Protein AF-A0A0R2H298-F1 (afdb_monomer_lite)

pLDDT: mean 88.87, std 11.07, range [51.41, 98.19]

Secondary structure (DSSP, 8-state):
-HHHHHHHHHTSHHHHHHHTT---HHHHHHHHHHHHHHHHHHHHHHHHHHHH-SSHHHHHHHHHHHHHTT----

Organism: NCBI:txid148604

Structure (mmCIF, N/CA/C/O backbone):
data_AF-A0A0R2H298-F1
#
_entry.id   AF-A0A0R2H298-F1
#
loop_
_atom_site.group_PDB
_atom_site.id
_atom_site.type_symbol
_atom_site.label_atom_id
_atom_site.label_alt_id
_atom_site.label_comp_id
_atom_site.label_asym_id
_atom_site.label_entity_id
_atom_site.label_seq_id
_atom_site.pdbx_PDB_ins_code
_atom_site.Cartn_x
_atom_site.Cartn_y
_atom_site.Cartn_z
_atom_site.occupancy
_atom_site.B_iso_or_equiv
_atom_site.auth_seq_id
_atom_site.auth_comp_id
_atom_site.auth_asym_id
_atom_site.auth_atom_id
_atom_site.pdbx_PDB_model_num
ATOM 1 N N . MET A 1 1 ? -17.449 9.567 -9.251 1.00 61.47 1 MET A N 1
ATOM 2 C CA . MET A 1 1 ? -17.035 8.140 -9.210 1.00 61.47 1 MET A CA 1
ATOM 3 C C . MET A 1 1 ? -15.893 7.888 -8.230 1.00 61.47 1 MET A C 1
ATOM 5 O O . MET A 1 1 ? -16.074 7.044 -7.366 1.00 61.47 1 MET A O 1
ATOM 9 N N . ILE A 1 2 ? -14.768 8.616 -8.302 1.00 70.44 2 ILE A N 1
ATOM 10 C CA . ILE A 1 2 ? -13.631 8.438 -7.369 1.00 70.44 2 ILE A CA 1
ATOM 11 C C . ILE A 1 2 ? -14.018 8.787 -5.922 1.00 70.44 2 ILE A C 1
ATOM 13 O O . ILE A 1 2 ? -13.750 8.011 -5.016 1.00 70.44 2 ILE A O 1
ATOM 17 N N . GLU A 1 3 ? -14.740 9.888 -5.715 1.00 76.50 3 GLU A N 1
ATOM 18 C CA . GLU A 1 3 ? -15.197 10.324 -4.385 1.00 76.50 3 GLU A CA 1
ATOM 19 C C . GLU A 1 3 ? -16.036 9.260 -3.652 1.00 76.50 3 GLU A C 1
ATOM 21 O O . GLU A 1 3 ? -15.821 8.987 -2.473 1.00 76.50 3 GLU A O 1
ATOM 26 N N . VAL A 1 4 ? -16.932 8.581 -4.378 1.00 79.50 4 VAL A N 1
ATOM 27 C CA . VAL A 1 4 ? -17.776 7.506 -3.830 1.00 79.50 4 VAL A CA 1
ATOM 28 C C . VAL A 1 4 ? -16.935 6.292 -3.427 1.00 79.50 4 VAL A C 1
ATOM 30 O O . VAL A 1 4 ? -17.207 5.668 -2.404 1.00 79.50 4 VAL A O 1
ATOM 33 N N . ALA A 1 5 ? -15.906 5.949 -4.205 1.00 81.44 5 ALA A N 1
ATOM 34 C CA . ALA A 1 5 ? -14.996 4.861 -3.861 1.00 81.44 5 ALA A CA 1
ATOM 35 C C . ALA A 1 5 ? -14.171 5.203 -2.612 1.00 81.44 5 ALA A C 1
ATOM 37 O O . ALA A 1 5 ? -14.080 4.382 -1.704 1.00 81.44 5 ALA A O 1
ATOM 38 N N . THR A 1 6 ? -13.657 6.432 -2.519 1.00 85.69 6 THR A N 1
ATOM 39 C CA . THR A 1 6 ? -12.916 6.903 -1.343 1.00 85.69 6 THR A CA 1
ATOM 40 C C . THR A 1 6 ? -13.776 6.859 -0.085 1.00 85.69 6 THR A C 1
ATOM 42 O O . THR A 1 6 ? -13.351 6.295 0.921 1.00 85.69 6 THR A O 1
ATOM 45 N N . ALA A 1 7 ? -15.010 7.368 -0.146 1.00 88.19 7 ALA A N 1
ATOM 46 C CA . ALA A 1 7 ? -15.935 7.328 0.985 1.00 88.19 7 ALA A CA 1
ATOM 47 C C . ALA A 1 7 ? -16.213 5.888 1.457 1.00 88.19 7 ALA A C 1
ATOM 49 O O . ALA A 1 7 ? -16.228 5.615 2.657 1.00 88.19 7 ALA A O 1
ATOM 50 N N . ARG A 1 8 ? -16.367 4.940 0.522 1.00 89.50 8 ARG A N 1
ATOM 51 C CA . ARG A 1 8 ? -16.558 3.516 0.846 1.00 89.50 8 ARG A CA 1
ATOM 52 C C . ARG A 1 8 ? -15.312 2.871 1.448 1.00 89.50 8 ARG A C 1
ATOM 54 O O . ARG A 1 8 ? -15.449 2.060 2.358 1.00 89.50 8 ARG A O 1
ATOM 61 N N . SER A 1 9 ? -14.120 3.227 0.974 1.00 90.44 9 SER A N 1
ATOM 62 C CA . SER A 1 9 ? -12.857 2.738 1.537 1.00 90.44 9 SER A CA 1
ATOM 63 C C . SER A 1 9 ? -12.645 3.228 2.968 1.00 90.44 9 SER A C 1
ATOM 65 O O . SER A 1 9 ? -12.235 2.448 3.822 1.00 90.44 9 SER A O 1
ATOM 67 N N . LEU A 1 10 ? -12.976 4.491 3.252 1.00 92.69 10 LEU A N 1
ATOM 68 C CA . LEU A 1 10 ? -12.874 5.058 4.600 1.00 92.69 10 LEU A CA 1
ATOM 69 C C . LEU A 1 10 ? -13.831 4.382 5.590 1.00 92.69 10 LEU A C 1
ATOM 71 O O . LEU A 1 10 ? -13.478 4.193 6.748 1.00 92.69 10 LEU A O 1
ATOM 75 N N . ALA A 1 11 ? -15.009 3.962 5.126 1.00 94.62 11 ALA A N 1
ATOM 76 C CA . ALA A 1 11 ? -15.976 3.224 5.937 1.00 94.62 11 ALA A CA 1
ATOM 77 C C . ALA A 1 11 ? -15.626 1.732 6.125 1.00 94.62 11 ALA A C 1
ATOM 79 O O . ALA A 1 11 ? -16.357 1.009 6.804 1.00 94.62 11 ALA A O 1
ATOM 80 N N . HIS A 1 12 ? -14.547 1.229 5.514 1.00 95.31 12 HIS A N 1
ATOM 81 C CA . HIS A 1 12 ? -14.196 -0.184 5.603 1.00 95.31 12 HIS A CA 1
ATOM 82 C C . HIS A 1 12 ? -13.730 -0.557 7.030 1.00 95.31 12 HIS A C 1
ATOM 84 O O . HIS A 1 12 ? -12.901 0.162 7.597 1.00 95.31 12 HIS A O 1
ATOM 90 N N . PRO A 1 13 ? -14.154 -1.709 7.599 1.00 95.88 13 PRO A N 1
ATOM 91 C CA . PRO A 1 13 ? -13.842 -2.086 8.985 1.00 95.88 13 PRO A CA 1
ATOM 92 C C . PRO A 1 13 ? -12.348 -2.118 9.319 1.00 95.88 13 PRO A C 1
ATOM 94 O O . PRO A 1 13 ? -11.956 -1.837 10.446 1.00 95.88 13 PRO A O 1
ATOM 97 N N . PHE A 1 14 ? -11.505 -2.439 8.334 1.00 96.50 14 PHE A N 1
ATOM 98 C CA . PHE A 1 14 ? -10.052 -2.399 8.502 1.00 96.50 14 PHE A CA 1
ATOM 99 C C . PHE A 1 14 ? -9.537 -0.979 8.783 1.00 96.50 14 PHE A C 1
ATOM 101 O O . PHE A 1 14 ? -8.740 -0.803 9.696 1.00 96.50 14 PHE A O 1
ATOM 108 N N . ILE A 1 15 ? -9.992 0.023 8.019 1.00 96.00 15 ILE A N 1
ATOM 109 C CA . ILE A 1 15 ? -9.529 1.414 8.141 1.00 96.00 15 ILE A CA 1
ATOM 110 C C . ILE A 1 15 ? -10.040 2.028 9.441 1.00 96.00 15 ILE A C 1
ATOM 112 O O . ILE A 1 15 ? -9.261 2.633 10.173 1.00 96.00 15 ILE A O 1
ATOM 116 N N . VAL A 1 16 ? -11.315 1.798 9.765 1.00 97.00 16 VAL A N 1
ATOM 117 C CA . VAL A 1 16 ? -11.912 2.226 11.038 1.00 97.00 16 VAL A CA 1
ATOM 118 C C . VAL A 1 16 ? -11.173 1.591 12.219 1.00 97.00 16 VAL A C 1
ATOM 120 O O . VAL A 1 16 ? -10.683 2.295 13.094 1.00 97.00 16 VAL A O 1
ATOM 123 N N . GLY A 1 17 ? -10.993 0.265 12.209 1.00 97.31 17 GLY A N 1
ATOM 124 C CA . GLY A 1 17 ? -10.294 -0.434 13.287 1.00 97.31 17 GLY A CA 1
ATOM 125 C C . GLY A 1 17 ? -8.828 -0.020 13.434 1.00 97.31 17 GLY A C 1
ATOM 126 O O . GLY A 1 17 ? -8.309 0.007 14.548 1.00 97.31 17 GLY A O 1
ATOM 127 N N . LEU A 1 18 ? -8.149 0.305 12.329 1.00 96.75 18 LEU A N 1
ATOM 128 C CA . LEU A 1 18 ? -6.777 0.811 12.355 1.00 96.75 18 LEU A CA 1
ATOM 129 C C . LEU A 1 18 ? -6.711 2.224 12.951 1.00 96.75 18 LEU A C 1
ATOM 131 O O . LEU A 1 18 ? -5.846 2.481 13.783 1.00 96.75 18 LEU A O 1
ATOM 135 N N . SER A 1 19 ? -7.630 3.108 12.552 1.00 96.31 19 SER A N 1
ATOM 136 C CA . SER A 1 19 ? -7.739 4.480 13.065 1.00 96.31 19 SER A CA 1
ATOM 137 C C . SER A 1 19 ? -8.028 4.509 14.566 1.00 96.31 19 SER A C 1
ATOM 139 O O . SER A 1 19 ? -7.388 5.247 15.310 1.00 96.31 19 SER A O 1
ATOM 141 N N . ASP A 1 20 ? -8.950 3.661 15.019 1.00 96.62 20 ASP A N 1
ATOM 142 C CA . ASP A 1 20 ? -9.405 3.635 16.411 1.00 96.62 20 ASP A CA 1
ATOM 143 C C . ASP A 1 20 ? -8.520 2.751 17.312 1.00 96.62 20 ASP A C 1
ATOM 145 O O . ASP A 1 20 ? -8.784 2.603 18.504 1.00 96.62 20 ASP A O 1
ATOM 149 N N . GLY A 1 21 ? -7.479 2.122 16.753 1.00 96.62 21 GLY A N 1
ATOM 150 C CA . GLY A 1 21 ? -6.554 1.249 17.484 1.00 96.62 21 GLY A CA 1
ATOM 151 C C . GLY A 1 21 ? -7.153 -0.089 17.940 1.00 96.62 21 GLY A C 1
ATOM 152 O O . GLY A 1 21 ? -6.555 -0.786 18.757 1.00 96.62 21 GLY A O 1
ATOM 153 N N . THR A 1 22 ? -8.322 -0.468 17.420 1.00 98.19 22 THR A N 1
ATOM 154 C CA . THR A 1 22 ? -9.047 -1.699 17.787 1.00 98.19 22 THR A CA 1
ATOM 155 C C . THR A 1 22 ? -8.775 -2.871 16.840 1.00 98.19 22 THR A C 1
ATOM 157 O O . THR A 1 22 ? -9.234 -3.989 17.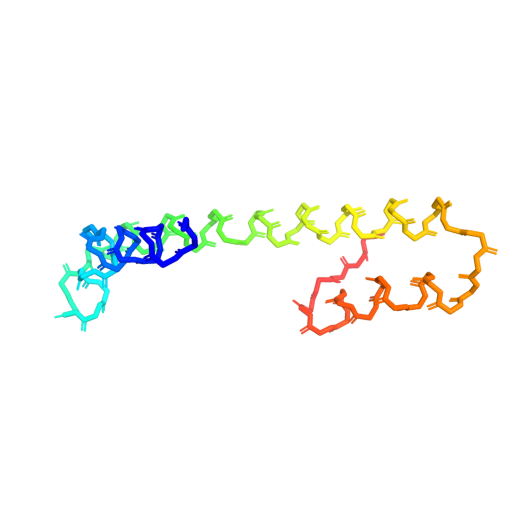088 1.00 98.19 22 THR A O 1
ATOM 160 N N . LEU A 1 23 ? -8.020 -2.648 15.757 1.00 98.00 23 LEU A N 1
ATOM 161 C CA . LEU A 1 23 ? -7.712 -3.676 14.768 1.00 98.00 23 LEU A CA 1
ATOM 162 C C . LEU A 1 23 ? -6.967 -4.862 15.412 1.00 98.00 23 LEU A C 1
ATOM 164 O O . LEU A 1 23 ? -5.890 -4.676 15.986 1.00 98.00 23 LEU A O 1
ATOM 168 N N . PRO A 1 24 ? -7.461 -6.107 15.262 1.0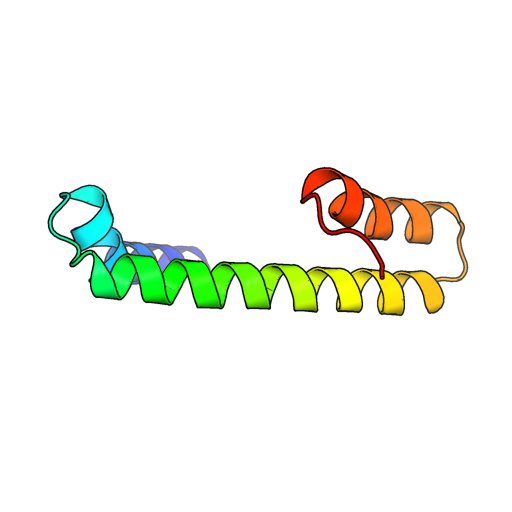0 97.94 24 PRO A N 1
ATOM 169 C CA . PRO A 1 24 ? -6.752 -7.269 15.769 1.00 97.94 24 PRO A CA 1
ATOM 170 C C . PRO A 1 24 ? -5.361 -7.391 15.146 1.00 97.94 24 PRO A C 1
ATOM 172 O O . PRO A 1 24 ? -5.191 -7.357 13.925 1.00 97.94 24 PRO A O 1
ATOM 175 N N . LEU A 1 25 ? -4.355 -7.638 15.984 1.00 97.31 25 LEU A N 1
ATOM 176 C CA . LEU A 1 25 ? -2.965 -7.733 15.538 1.00 97.31 25 LEU A CA 1
ATOM 177 C C . LEU A 1 25 ? -2.741 -8.848 14.497 1.00 97.31 25 LEU A C 1
ATOM 179 O O . LEU A 1 25 ? -1.876 -8.734 13.631 1.00 97.31 25 LEU A O 1
ATOM 183 N N . ALA A 1 26 ? -3.522 -9.933 14.550 1.00 97.88 26 ALA A N 1
ATOM 184 C CA . ALA A 1 26 ? -3.490 -10.985 13.531 1.00 97.88 26 ALA A CA 1
ATOM 185 C C . ALA A 1 26 ? -3.929 -10.472 12.148 1.00 97.88 26 ALA A C 1
ATOM 187 O O . ALA A 1 26 ? -3.273 -10.783 11.154 1.00 97.88 26 ALA A O 1
ATOM 188 N N . THR A 1 27 ? -4.974 -9.642 12.097 1.00 97.56 27 THR A N 1
ATOM 189 C CA . THR A 1 27 ? -5.454 -8.994 10.869 1.00 97.56 27 THR A CA 1
ATOM 190 C C . THR A 1 27 ? -4.405 -8.038 10.317 1.00 97.56 27 THR A C 1
ATOM 192 O O . THR A 1 27 ? -4.107 -8.075 9.127 1.00 97.56 27 THR A O 1
ATOM 195 N N . PHE A 1 28 ? -3.775 -7.238 11.182 1.00 97.19 28 PHE A N 1
ATOM 196 C CA . PHE A 1 28 ? -2.703 -6.334 10.764 1.00 97.19 28 PHE A CA 1
ATOM 197 C C . PHE A 1 28 ? -1.491 -7.088 10.194 1.00 97.19 28 PHE A C 1
ATOM 19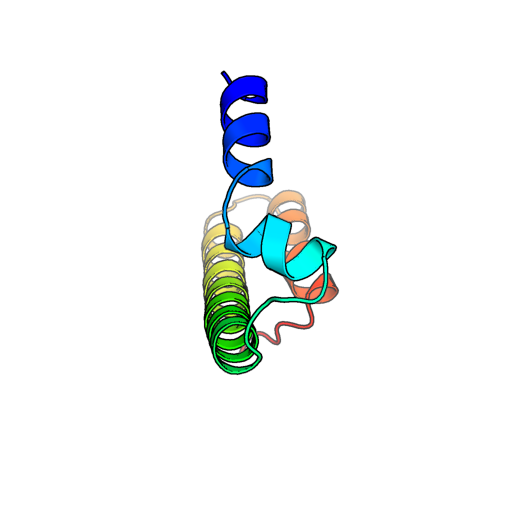9 O O . PHE A 1 28 ? -0.982 -6.750 9.130 1.00 97.19 28 PHE A O 1
ATOM 206 N N . ARG A 1 29 ? -1.066 -8.179 10.844 1.00 97.44 29 ARG A N 1
ATOM 207 C CA . ARG A 1 29 ? 0.006 -9.046 10.324 1.00 97.44 29 ARG A CA 1
ATOM 208 C C . ARG A 1 29 ? -0.337 -9.669 8.974 1.00 97.44 29 ARG A C 1
ATOM 210 O O . ARG A 1 29 ? 0.543 -9.806 8.129 1.00 97.44 29 ARG A O 1
ATOM 217 N N . TYR A 1 30 ? -1.590 -10.076 8.784 1.00 97.25 30 TYR A N 1
ATOM 218 C CA . TYR A 1 30 ? -2.048 -10.610 7.506 1.00 97.25 30 TYR A CA 1
ATOM 219 C C . TYR A 1 30 ? -1.977 -9.545 6.406 1.00 97.25 30 TYR A C 1
ATOM 221 O O . TYR A 1 30 ? -1.413 -9.818 5.349 1.00 97.25 30 TYR A O 1
ATOM 229 N N . TYR A 1 31 ? -2.433 -8.323 6.698 1.00 96.75 31 TYR A N 1
ATOM 230 C CA . TYR A 1 31 ? -2.301 -7.178 5.798 1.00 96.75 31 TYR A CA 1
ATOM 231 C C . TYR A 1 31 ? -0.841 -6.926 5.404 1.00 96.75 31 TYR A C 1
ATOM 233 O O . TYR A 1 31 ? -0.543 -6.875 4.218 1.00 96.75 31 TYR A O 1
ATOM 241 N N . LEU A 1 32 ? 0.089 -6.868 6.366 1.00 96.25 32 LEU A N 1
ATOM 242 C CA . LEU A 1 32 ? 1.509 -6.627 6.073 1.00 96.25 32 LEU A CA 1
ATOM 243 C C . LEU A 1 32 ? 2.117 -7.679 5.136 1.00 96.25 32 LEU A C 1
ATOM 245 O O . LEU A 1 32 ? 2.951 -7.355 4.294 1.00 96.25 32 LEU A O 1
ATOM 249 N N . ARG A 1 33 ? 1.695 -8.945 5.254 1.00 96.19 33 ARG A N 1
ATOM 250 C CA . ARG A 1 33 ? 2.139 -9.998 4.331 1.00 96.19 33 ARG A CA 1
ATOM 251 C C . ARG A 1 33 ? 1.642 -9.736 2.911 1.00 96.19 33 ARG A C 1
ATOM 253 O O . ARG A 1 33 ? 2.411 -9.887 1.967 1.00 96.19 33 ARG A O 1
ATOM 260 N N . GLN A 1 34 ? 0.371 -9.370 2.771 1.00 96.56 34 GLN A N 1
ATOM 261 C CA . GLN A 1 34 ? -0.227 -9.072 1.471 1.00 96.56 34 GLN A CA 1
ATOM 262 C C . GLN A 1 34 ? 0.377 -7.810 0.846 1.00 96.56 34 GLN A C 1
ATOM 264 O O . GLN A 1 34 ? 0.675 -7.813 -0.343 1.00 96.56 34 GLN A O 1
ATOM 269 N N . AS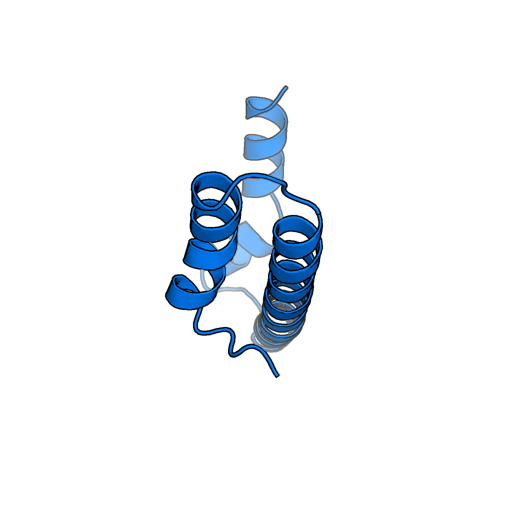P A 1 35 ? 0.605 -6.770 1.647 1.00 95.19 35 ASP A N 1
ATOM 270 C CA . ASP A 1 35 ? 1.233 -5.513 1.233 1.00 95.19 35 ASP A CA 1
ATOM 271 C C . ASP A 1 35 ? 2.657 -5.754 0.708 1.00 95.19 35 ASP A C 1
ATOM 273 O O . ASP A 1 35 ? 3.002 -5.328 -0.392 1.00 95.19 35 ASP A O 1
ATOM 277 N N . HIS A 1 36 ? 3.444 -6.574 1.412 1.00 92.12 36 HIS A N 1
ATOM 278 C CA . HIS A 1 36 ? 4.774 -6.965 0.950 1.00 92.12 36 HIS A CA 1
ATOM 279 C C . HIS A 1 36 ? 4.745 -7.700 -0.400 1.00 92.12 36 HIS A C 1
ATOM 281 O O . HIS A 1 36 ? 5.496 -7.353 -1.311 1.00 92.12 36 HIS A O 1
ATOM 287 N N . GLN A 1 37 ? 3.856 -8.688 -0.553 1.00 93.06 37 GLN A N 1
ATOM 288 C CA . GLN A 1 37 ? 3.706 -9.429 -1.811 1.00 93.06 37 GLN A CA 1
ATOM 289 C C . GLN A 1 37 ? 3.248 -8.524 -2.960 1.00 93.06 37 GLN A C 1
ATOM 291 O O . GLN A 1 37 ? 3.722 -8.665 -4.087 1.00 93.06 37 GLN A O 1
ATOM 296 N N . TYR A 1 38 ? 2.345 -7.584 -2.680 1.00 93.00 38 TYR A N 1
ATOM 297 C CA . TYR A 1 38 ? 1.896 -6.600 -3.655 1.00 93.00 38 TYR A CA 1
ATOM 298 C C . TYR A 1 38 ? 3.064 -5.744 -4.156 1.00 93.00 38 TYR A C 1
ATOM 300 O O . TYR A 1 38 ? 3.238 -5.615 -5.366 1.00 93.00 38 TYR A O 1
ATOM 308 N N . LEU A 1 39 ? 3.898 -5.221 -3.250 1.00 90.81 39 LEU A N 1
ATOM 309 C CA . LEU A 1 39 ? 5.058 -4.401 -3.609 1.00 90.81 39 LEU A CA 1
ATOM 310 C C . LEU A 1 39 ? 6.099 -5.182 -4.420 1.00 90.81 39 LEU A C 1
ATOM 312 O O . LEU A 1 39 ? 6.647 -4.643 -5.382 1.00 90.81 39 LEU A O 1
ATOM 316 N N . GLU A 1 40 ? 6.334 -6.455 -4.090 1.00 90.25 40 GLU A N 1
ATOM 317 C CA . GLU A 1 40 ? 7.234 -7.310 -4.872 1.00 90.25 40 GLU A CA 1
ATOM 318 C C . GLU A 1 40 ? 6.726 -7.492 -6.312 1.00 90.25 40 GLU A C 1
ATOM 320 O O . GLU A 1 40 ? 7.466 -7.284 -7.275 1.00 90.25 40 GLU A O 1
ATOM 325 N N . MET A 1 41 ? 5.448 -7.847 -6.480 1.00 91.88 41 MET A N 1
ATOM 326 C CA . MET A 1 41 ? 4.860 -8.056 -7.809 1.00 91.88 41 MET A CA 1
ATOM 327 C C . MET A 1 41 ? 4.767 -6.760 -8.607 1.00 91.88 41 MET A C 1
ATOM 329 O O . MET A 1 41 ? 5.014 -6.752 -9.813 1.00 91.88 41 MET A O 1
ATOM 333 N N . PHE A 1 42 ? 4.453 -5.655 -7.935 1.00 90.94 42 PHE A N 1
ATOM 334 C CA . PHE A 1 42 ? 4.443 -4.334 -8.541 1.00 90.94 42 PHE A CA 1
ATOM 335 C C . PHE A 1 42 ? 5.837 -3.957 -9.050 1.00 90.94 42 PHE A C 1
ATOM 337 O O . PHE A 1 42 ? 5.959 -3.463 -10.169 1.00 90.94 42 PHE A O 1
ATOM 344 N N . GLY A 1 43 ? 6.891 -4.266 -8.290 1.00 90.12 43 GLY A N 1
ATOM 345 C CA . GLY A 1 43 ? 8.265 -4.073 -8.735 1.00 90.12 43 GLY A CA 1
ATOM 346 C C . GLY A 1 43 ? 8.601 -4.869 -10.000 1.00 90.12 43 GLY A C 1
ATOM 347 O O . GLY A 1 43 ? 9.026 -4.289 -10.999 1.00 90.12 43 GLY A O 1
ATOM 348 N N . ARG A 1 44 ? 8.302 -6.173 -10.017 1.00 90.75 44 ARG A N 1
ATOM 349 C CA . ARG A 1 44 ? 8.501 -7.023 -11.209 1.00 90.75 44 ARG A CA 1
ATOM 350 C C . ARG A 1 44 ? 7.748 -6.500 -12.433 1.00 90.75 44 ARG A C 1
ATOM 352 O O . ARG A 1 44 ? 8.267 -6.529 -13.545 1.00 90.75 44 ARG A O 1
ATOM 359 N N . LEU A 1 45 ? 6.532 -5.989 -12.243 1.00 92.81 45 LEU A N 1
ATOM 360 C CA . LEU A 1 45 ? 5.767 -5.366 -13.322 1.00 92.81 45 LEU A CA 1
ATOM 361 C C . LEU A 1 45 ? 6.501 -4.148 -13.906 1.00 92.81 45 LEU A C 1
ATOM 363 O O . LEU A 1 45 ? 6.518 -3.982 -15.123 1.00 92.81 45 LEU A O 1
ATOM 367 N N . HIS A 1 46 ? 7.134 -3.321 -13.069 1.00 93.00 46 HIS A N 1
ATOM 368 C CA . HIS A 1 46 ? 7.891 -2.148 -13.525 1.00 93.00 46 HIS A CA 1
ATOM 369 C C . HIS A 1 46 ? 9.140 -2.546 -14.317 1.00 93.00 46 HIS A C 1
ATOM 371 O O . HIS A 1 46 ? 9.441 -1.915 -15.328 1.00 93.00 46 HIS A O 1
ATOM 377 N N . GLU A 1 47 ? 9.821 -3.624 -13.924 1.00 91.75 47 GLU A N 1
ATOM 378 C CA . GLU A 1 47 ? 10.944 -4.187 -14.687 1.00 91.75 47 GLU A CA 1
ATOM 379 C C . GLU A 1 47 ? 10.503 -4.656 -16.081 1.00 91.75 47 GLU A C 1
ATOM 381 O O . GLU A 1 47 ? 11.126 -4.307 -17.086 1.00 91.75 47 GLU A O 1
ATOM 386 N N . VAL A 1 48 ? 9.386 -5.390 -16.160 1.00 94.44 48 VAL A N 1
ATOM 387 C CA . VAL A 1 48 ? 8.816 -5.848 -17.438 1.00 94.44 48 VAL A CA 1
ATOM 388 C C . VAL A 1 48 ? 8.404 -4.667 -18.314 1.00 94.44 48 VAL A C 1
ATOM 390 O O . VAL A 1 48 ? 8.690 -4.662 -19.510 1.00 94.44 48 VAL A O 1
ATOM 393 N N . LEU A 1 49 ? 7.762 -3.650 -17.735 1.00 94.62 49 LEU A N 1
ATOM 394 C CA . LEU A 1 49 ? 7.371 -2.444 -18.464 1.00 94.62 49 LEU A CA 1
ATOM 395 C C . LEU A 1 49 ? 8.594 -1.693 -18.991 1.00 94.62 49 LEU A C 1
ATOM 397 O O . LEU A 1 49 ? 8.611 -1.318 -20.159 1.00 94.62 49 LEU A O 1
ATOM 401 N N . ALA A 1 50 ? 9.641 -1.522 -18.181 1.00 93.81 50 ALA A N 1
ATOM 402 C CA . ALA A 1 50 ? 10.878 -0.888 -18.623 1.00 93.81 50 ALA A CA 1
ATOM 403 C C . ALA A 1 50 ? 11.507 -1.632 -19.814 1.00 93.81 50 ALA A C 1
ATOM 405 O O . ALA A 1 50 ? 11.907 -0.995 -20.786 1.00 93.81 50 ALA A O 1
ATOM 406 N N . ALA A 1 51 ? 11.511 -2.968 -19.803 1.00 94.69 51 ALA A N 1
ATOM 407 C CA . ALA A 1 51 ? 12.022 -3.769 -20.917 1.00 94.69 51 ALA A CA 1
ATOM 408 C C . ALA A 1 51 ? 11.227 -3.597 -22.230 1.00 94.69 51 ALA A C 1
ATOM 410 O O . ALA A 1 51 ? 11.762 -3.864 -23.305 1.00 94.69 51 ALA A O 1
ATOM 411 N N . GLN A 1 52 ? 9.969 -3.149 -22.163 1.00 96.12 52 GLN A N 1
ATOM 412 C CA . GLN A 1 52 ? 9.104 -2.926 -23.330 1.00 96.12 52 GLN A CA 1
ATOM 413 C C . GLN A 1 52 ? 9.141 -1.487 -23.867 1.00 96.12 52 GLN A C 1
ATOM 415 O O . GLN A 1 52 ? 8.573 -1.207 -24.924 1.00 96.12 52 GLN A O 1
ATOM 420 N N . LEU A 1 53 ? 9.769 -0.554 -23.149 1.00 95.81 53 LEU A N 1
ATOM 421 C CA . LEU A 1 53 ? 9.816 0.854 -23.537 1.00 95.81 53 LEU A CA 1
ATOM 422 C C . LEU A 1 53 ? 11.023 1.136 -24.433 1.00 95.81 53 LEU A C 1
ATOM 424 O O . LEU A 1 53 ? 12.137 0.712 -24.146 1.00 95.81 53 LEU A O 1
ATOM 428 N N . ASN A 1 54 ? 10.817 1.933 -25.483 1.00 95.56 54 ASN A N 1
ATOM 429 C CA . ASN A 1 54 ? 11.842 2.206 -26.504 1.00 95.56 54 ASN A CA 1
ATOM 430 C C . ASN A 1 54 ? 12.680 3.467 -26.234 1.00 95.56 54 ASN A C 1
ATOM 432 O O . ASN A 1 54 ? 13.558 3.807 -27.024 1.00 95.56 54 ASN A O 1
ATOM 436 N N . THR A 1 55 ? 12.410 4.175 -25.137 1.00 96.00 55 THR A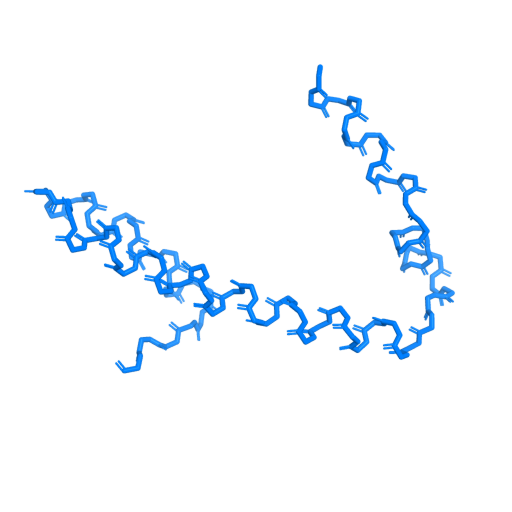 N 1
ATOM 437 C CA . THR A 1 55 ? 13.079 5.438 -24.803 1.00 96.00 55 THR A CA 1
ATOM 438 C C . THR A 1 55 ? 13.708 5.346 -23.424 1.00 96.00 55 THR A C 1
ATOM 440 O O . THR A 1 55 ? 13.009 5.082 -22.446 1.00 96.00 55 THR A O 1
ATOM 443 N N . ALA A 1 56 ? 15.001 5.664 -23.326 1.00 91.50 56 ALA A N 1
ATOM 444 C CA . ALA A 1 56 ? 15.759 5.614 -22.074 1.00 91.50 56 ALA A CA 1
ATOM 445 C C . ALA A 1 56 ? 15.101 6.417 -20.933 1.00 91.50 56 ALA A C 1
ATOM 447 O O . ALA A 1 56 ? 15.030 5.945 -19.805 1.00 91.50 56 ALA A O 1
ATOM 448 N N . LEU A 1 57 ? 14.543 7.598 -21.224 1.00 93.69 57 LEU A N 1
ATOM 449 C CA . LEU A 1 57 ? 13.836 8.409 -20.222 1.00 93.69 57 LEU A CA 1
ATOM 450 C C . LEU A 1 57 ? 12.609 7.697 -19.632 1.00 93.69 57 LEU A C 1
ATOM 452 O O . LEU A 1 57 ? 12.374 7.776 -18.429 1.00 93.69 57 LEU A O 1
ATOM 456 N N . ALA A 1 58 ? 11.839 6.988 -20.460 1.00 91.88 58 ALA A N 1
ATOM 457 C CA . ALA A 1 58 ? 10.648 6.274 -20.010 1.00 91.88 58 ALA A CA 1
ATOM 458 C C . ALA A 1 58 ? 11.025 5.041 -19.172 1.00 91.88 58 ALA A C 1
ATOM 460 O O . ALA A 1 58 ? 10.397 4.776 -18.150 1.00 91.88 58 ALA A O 1
ATOM 461 N N . GLN A 1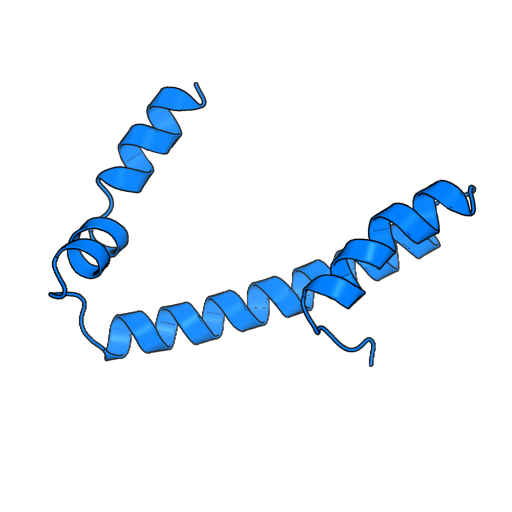 59 ? 12.095 4.340 -19.559 1.00 92.25 59 GLN A N 1
ATOM 462 C CA . GLN A 1 59 ? 12.663 3.241 -18.776 1.00 92.25 59 GLN A CA 1
ATOM 463 C C . GLN A 1 59 ? 13.113 3.724 -17.390 1.00 92.25 59 GLN A C 1
ATOM 465 O O . GLN A 1 59 ? 12.725 3.144 -16.381 1.00 92.25 59 GLN A O 1
ATOM 470 N N . ILE A 1 60 ? 13.869 4.827 -17.330 1.00 90.56 60 ILE A N 1
ATOM 471 C CA . ILE A 1 60 ? 14.352 5.412 -16.070 1.00 90.56 60 ILE A CA 1
ATOM 472 C C . ILE A 1 60 ? 13.183 5.822 -15.166 1.00 90.56 60 ILE A C 1
ATOM 474 O O . ILE A 1 60 ? 13.207 5.517 -13.977 1.00 90.56 60 ILE A O 1
ATOM 478 N N . LEU A 1 61 ? 12.147 6.465 -15.716 1.00 90.56 61 LEU A N 1
ATOM 479 C CA . LEU A 1 61 ? 10.982 6.904 -14.942 1.00 90.56 61 LEU A CA 1
ATOM 480 C C . LEU A 1 61 ? 10.263 5.730 -14.262 1.00 90.56 61 LEU A C 1
ATOM 482 O O . LEU A 1 61 ? 9.912 5.811 -13.087 1.00 90.56 61 LEU A O 1
ATOM 486 N N . VAL A 1 62 ? 10.059 4.636 -14.997 1.00 90.06 62 VAL A N 1
ATOM 487 C CA . VAL A 1 62 ? 9.373 3.446 -14.479 1.00 90.06 62 VAL A CA 1
ATOM 488 C C . VAL A 1 62 ? 10.252 2.711 -13.460 1.00 90.06 62 VAL A C 1
ATOM 490 O O . VAL A 1 62 ? 9.753 2.245 -12.439 1.00 90.06 62 VAL A O 1
ATOM 493 N N . LEU A 1 63 ? 11.572 2.672 -13.657 1.00 86.44 63 LEU A N 1
ATOM 494 C CA . LEU A 1 63 ? 12.493 2.031 -12.712 1.00 86.44 63 LEU A CA 1
ATOM 495 C C . LEU A 1 63 ? 12.781 2.877 -11.458 1.00 86.44 63 LEU A C 1
ATOM 497 O O . LEU A 1 63 ? 13.136 2.320 -10.422 1.00 86.44 63 LEU A O 1
ATOM 501 N N . GLN A 1 64 ? 12.591 4.202 -11.489 1.00 84.38 64 GLN A N 1
ATOM 502 C CA . GLN A 1 64 ? 12.817 5.073 -10.324 1.00 84.38 64 GLN A CA 1
ATOM 503 C C . GLN A 1 64 ? 11.952 4.674 -9.115 1.00 84.38 64 GLN A C 1
ATOM 505 O O . GLN A 1 64 ? 12.388 4.791 -7.967 1.00 84.38 64 GLN A O 1
ATOM 510 N N . TYR A 1 65 ? 10.752 4.144 -9.362 1.00 71.62 65 TYR A N 1
ATOM 511 C CA . TYR A 1 65 ? 9.859 3.656 -8.311 1.00 71.62 65 TYR A CA 1
ATOM 512 C C . TYR A 1 65 ? 10.418 2.444 -7.549 1.00 71.62 65 TYR A C 1
ATOM 514 O O . TYR A 1 65 ? 10.157 2.313 -6.354 1.00 71.62 65 TYR A O 1
ATOM 522 N N . LEU A 1 66 ? 11.239 1.601 -8.183 1.00 75.81 66 LEU A N 1
ATOM 523 C CA . LEU A 1 66 ? 11.879 0.453 -7.524 1.00 75.81 66 LEU A CA 1
ATOM 524 C C . LEU A 1 66 ? 12.892 0.894 -6.465 1.00 75.81 66 LEU A C 1
ATOM 526 O O . LEU A 1 66 ? 12.912 0.361 -5.355 1.00 75.81 66 LEU A O 1
ATOM 530 N N . VAL A 1 67 ? 13.687 1.919 -6.787 1.00 74.25 67 VAL A N 1
ATOM 531 C CA . VAL A 1 67 ? 14.716 2.469 -5.891 1.00 74.25 67 VAL A CA 1
ATOM 532 C C . VAL A 1 67 ? 14.085 3.069 -4.632 1.00 74.25 67 VAL A C 1
ATOM 534 O O . VAL A 1 67 ? 14.594 2.865 -3.532 1.00 74.25 67 VAL A O 1
ATOM 537 N N . LEU A 1 68 ? 12.953 3.767 -4.774 1.00 73.69 68 LEU A N 1
ATOM 538 C CA . LEU A 1 68 ? 12.244 4.393 -3.651 1.00 73.69 68 LEU A CA 1
ATOM 539 C C . LEU A 1 68 ? 11.569 3.378 -2.719 1.00 73.69 68 LEU A C 1
ATOM 541 O O . LEU A 1 68 ? 11.483 3.625 -1.519 1.00 73.69 68 LEU A O 1
ATOM 545 N N . MET A 1 69 ? 11.106 2.241 -3.246 1.00 72.00 69 MET A N 1
ATOM 546 C CA . MET A 1 69 ? 10.414 1.217 -2.452 1.00 72.00 69 MET A CA 1
ATOM 547 C C . MET A 1 69 ? 11.360 0.192 -1.810 1.00 72.00 69 MET A C 1
ATOM 549 O O . MET A 1 69 ? 10.897 -0.721 -1.129 1.00 72.00 69 MET A O 1
ATOM 553 N N . GLY A 1 70 ? 12.678 0.316 -2.011 1.00 69.69 70 GLY A N 1
ATOM 554 C CA . GLY A 1 70 ? 13.668 -0.612 -1.451 1.00 69.69 70 GLY A CA 1
ATOM 555 C C . GLY A 1 70 ? 13.539 -2.048 -1.975 1.00 69.69 70 GLY A C 1
ATOM 556 O O . GLY A 1 70 ? 14.111 -2.971 -1.390 1.00 69.69 70 GLY A O 1
ATOM 557 N N . VAL A 1 71 ? 12.795 -2.244 -3.067 1.00 68.69 71 VAL A N 1
ATOM 558 C CA . VAL A 1 71 ? 12.625 -3.537 -3.730 1.00 68.69 71 VAL A CA 1
ATOM 559 C C . VAL A 1 71 ? 13.885 -3.781 -4.549 1.00 68.69 71 VAL A C 1
ATOM 561 O O . VAL A 1 71 ? 14.138 -3.098 -5.540 1.00 68.69 71 VAL A O 1
ATOM 564 N N . LYS A 1 72 ? 14.722 -4.718 -4.104 1.00 57.06 72 LYS A N 1
ATOM 565 C CA . LYS A 1 72 ? 15.906 -5.119 -4.865 1.00 57.06 72 LYS A CA 1
ATOM 566 C C . LYS A 1 72 ? 15.454 -6.005 -6.018 1.00 57.06 72 LYS A C 1
ATOM 568 O O . LYS A 1 72 ? 14.840 -7.042 -5.770 1.00 57.06 72 LYS A O 1
ATOM 573 N N . SER A 1 73 ? 15.780 -5.605 -7.244 1.00 54.47 73 SER A N 1
ATOM 574 C CA . SER A 1 73 ? 15.775 -6.517 -8.386 1.00 54.47 73 SER A CA 1
ATOM 575 C C . SER A 1 73 ? 16.633 -7.728 -8.026 1.00 54.47 73 SER A C 1
ATOM 577 O O . SER A 1 73 ? 17.736 -7.567 -7.491 1.00 54.47 73 SER A O 1
ATOM 579 N N . CYS A 1 74 ? 16.073 -8.920 -8.213 1.00 51.41 74 CYS A N 1
ATOM 580 C CA . CYS A 1 74 ? 16.783 -10.170 -7.969 1.00 51.41 74 CYS A CA 1
ATOM 581 C C . CYS A 1 74 ? 17.862 -10.401 -9.029 1.00 51.41 74 CYS A C 1
ATOM 583 O O . CYS A 1 74 ? 17.634 -10.001 -10.193 1.00 51.41 74 CYS A O 1
#

Foldseek 3Di:
DVVVVVVVVCVDPQNVCVVVVNDDPVVVVVVVVVVVVVLQVQQVVLVVVLVVDPDPVSSCVSNVVCVVVVHDDD

Radius of gyration: 16.94 Å; chains: 1; bounding box: 35×21×44 Å

Sequence (74 aa):
MIEVATARSLAHPFIVGLSDGTLPLATFRYYLRQDHQYLEMFGRLHEVLAAQLNTALAQILVLQYLVLMGVKSC

InterPro domains:
  IPR004305 Thiaminase-2/PQQC [PF03070] (9-52)
  IPR016084 Haem oxygenase-like, multi-helical [G3DSA:1.20.910.10] (3-69)
  IPR016084 Haem oxygenase-like, multi-helical [SSF48613] (8-62)